Protein AF-A0ABD3AGR6-F1 (afdb_monomer_lite)

Radius of gyration: 18.85 Å; chains: 1; bounding box: 57×37×46 Å

Sequence (105 aa):
MLPLRSNEHASRLQMKLDVEKLFWHKCLKKVKIFKFEGAPIELQLVKCVLKSAILVDNLTIIRRGQLFLGNGEWEEYRIQPKVTRDQVRKRLIGHLPFFTRLTVL

Secondary structure (DSSP, 8-state):
------SSSSSSS-----TTS----SS--EEEEES----HHHHHHHHHHHHH-TT-SEEEEE---EEE-SSS-EEEPPPPP-S-HHHHHHHHHTTS-TT-EEEE-

Foldseek 3Di:
DDDPPPDDPPPPPPPVPPVPDDQQQPAAAEEEEEPDQADPVSLVVVLVVLSVCRDDHYYYHYDQQWDDPVPRDTDGDDDHRPADPVRSCVSCCVSDPVNHDYHYD

Structure (mmCIF, N/CA/C/O backbone):
data_AF-A0ABD3AGR6-F1
#
_entry.id   AF-A0ABD3AGR6-F1
#
loop_
_atom_site.group_PDB
_atom_site.id
_atom_site.type_symbol
_atom_site.label_atom_id
_atom_site.label_alt_id
_atom_site.label_comp_id
_atom_site.label_asym_id
_atom_site.label_entity_id
_atom_site.label_seq_id
_atom_site.pdbx_PDB_ins_code
_atom_site.Cartn_x
_atom_site.Cartn_y
_atom_site.Cartn_z
_atom_site.occupancy
_atom_site.B_iso_or_equiv
_atom_site.auth_seq_id
_atom_site.auth_comp_id
_atom_site.auth_asym_id
_atom_site.auth_atom_id
_atom_site.pdbx_PDB_model_num
ATOM 1 N N . MET A 1 1 ? -43.455 30.218 -22.548 1.00 40.47 1 MET A N 1
ATOM 2 C CA . MET A 1 1 ? -42.488 29.232 -23.076 1.00 40.47 1 MET A CA 1
ATOM 3 C C . MET A 1 1 ? -41.268 29.255 -22.173 1.00 40.47 1 MET A C 1
ATOM 5 O O . MET A 1 1 ? -40.693 30.317 -21.985 1.00 40.47 1 MET A O 1
ATOM 9 N N . LEU A 1 2 ? -40.982 28.134 -21.508 1.00 37.19 2 LEU A N 1
ATOM 10 C CA . LEU A 1 2 ? -39.885 28.000 -20.545 1.00 37.19 2 LEU A CA 1
ATOM 11 C C . LEU A 1 2 ? -38.527 27.930 -21.271 1.00 37.19 2 LEU A C 1
ATOM 13 O O . LEU A 1 2 ? -38.466 27.362 -22.362 1.00 37.19 2 LEU A O 1
ATOM 17 N N . PRO A 1 3 ? -37.453 28.490 -20.689 1.00 39.88 3 PRO A N 1
ATOM 18 C CA . PRO A 1 3 ? -36.146 28.564 -21.326 1.00 39.88 3 PRO A CA 1
ATOM 19 C C . PRO A 1 3 ? -35.417 27.215 -21.272 1.00 39.88 3 PRO A C 1
ATOM 21 O O . PRO A 1 3 ? -35.430 26.519 -20.254 1.00 39.88 3 PRO A O 1
ATOM 24 N N . LEU A 1 4 ? -34.739 26.877 -22.371 1.00 42.19 4 LEU A N 1
ATOM 25 C CA . LEU A 1 4 ? -33.797 25.764 -22.466 1.00 42.19 4 LEU A CA 1
ATOM 26 C C . LEU A 1 4 ? -32.597 26.045 -21.546 1.00 42.19 4 LEU A C 1
ATOM 28 O O . LEU A 1 4 ? -31.664 26.763 -21.899 1.00 42.19 4 LEU A O 1
ATOM 32 N N . ARG A 1 5 ? -32.650 25.498 -20.327 1.00 47.34 5 ARG A N 1
ATOM 33 C CA . ARG A 1 5 ? -31.501 25.389 -19.423 1.00 47.34 5 ARG A CA 1
ATOM 34 C C . ARG A 1 5 ? -30.508 24.395 -20.010 1.00 47.34 5 ARG A C 1
ATOM 36 O O . ARG A 1 5 ? -30.653 23.188 -19.846 1.00 47.34 5 ARG A O 1
ATOM 43 N N . SER A 1 6 ? -29.466 24.906 -20.637 1.00 48.38 6 SER A N 1
ATOM 44 C CA . SER A 1 6 ? -28.318 24.102 -21.039 1.00 48.38 6 SER A CA 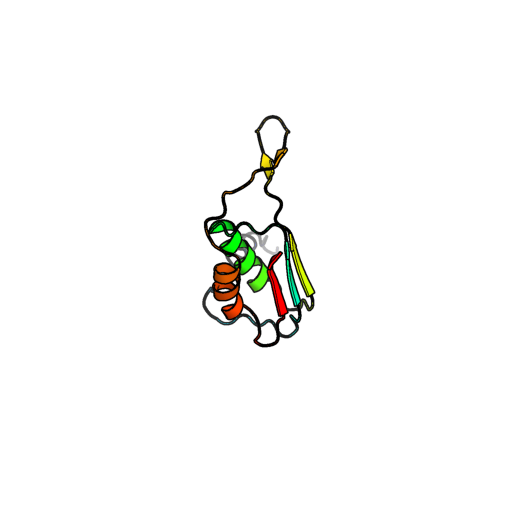1
ATOM 45 C C . SER A 1 6 ? -27.071 24.960 -20.936 1.00 48.38 6 SER A C 1
ATOM 47 O O . SER A 1 6 ? -26.704 25.599 -21.913 1.00 48.38 6 SER A O 1
ATOM 49 N N . ASN A 1 7 ? -26.487 25.031 -19.728 1.00 46.47 7 ASN A N 1
ATOM 50 C CA . ASN A 1 7 ? -25.054 25.307 -19.518 1.00 46.47 7 ASN A CA 1
ATOM 51 C C . ASN A 1 7 ? -24.569 25.215 -18.051 1.00 46.47 7 ASN A C 1
ATOM 53 O O . ASN A 1 7 ? -23.616 25.887 -17.676 1.00 46.47 7 ASN A O 1
ATOM 57 N N . GLU A 1 8 ? -25.152 24.361 -17.201 1.00 44.28 8 GLU A N 1
ATOM 58 C CA . GLU A 1 8 ? -24.665 24.199 -15.808 1.00 44.28 8 GLU A CA 1
ATOM 59 C C . GLU A 1 8 ? -23.957 22.861 -15.527 1.00 44.28 8 GLU A C 1
ATOM 61 O O . GLU A 1 8 ? -23.455 22.638 -14.425 1.00 44.28 8 GLU A O 1
ATOM 66 N N . HIS A 1 9 ? -23.849 21.963 -16.511 1.00 40.09 9 HIS A N 1
ATOM 67 C CA . HIS A 1 9 ? -23.346 20.605 -16.260 1.00 40.09 9 HIS A CA 1
ATOM 68 C C . HIS A 1 9 ? -21.849 20.386 -16.527 1.00 40.09 9 HIS A C 1
ATOM 70 O O . HIS A 1 9 ? -21.325 19.348 -16.132 1.00 40.09 9 HIS A O 1
ATOM 76 N N . ALA A 1 10 ? -21.127 21.354 -17.100 1.00 39.31 10 ALA A N 1
ATOM 77 C CA . ALA A 1 10 ? -19.693 21.201 -17.377 1.00 39.31 10 ALA A CA 1
ATOM 78 C C . ALA A 1 10 ? -18.765 21.709 -16.250 1.00 39.31 10 ALA A C 1
ATOM 80 O O . ALA A 1 10 ? -17.582 21.380 -16.236 1.00 39.31 10 ALA A O 1
ATOM 81 N N . SER A 1 11 ? -19.277 22.458 -15.264 1.00 39.16 11 SER A N 1
ATOM 82 C CA . SER A 1 11 ? -18.439 23.115 -14.240 1.00 39.16 11 SER A CA 1
ATOM 83 C C . SER A 1 11 ? -18.285 22.348 -12.918 1.00 39.16 11 SER A C 1
ATOM 85 O O . SER A 1 11 ? -17.645 22.852 -12.001 1.00 39.16 11 SER A O 1
ATOM 87 N N . ARG A 1 12 ? -18.836 21.130 -12.779 1.00 38.91 12 ARG A N 1
ATOM 88 C CA . ARG A 1 12 ? -18.855 20.393 -11.489 1.00 38.91 12 ARG A CA 1
ATOM 89 C C . ARG A 1 12 ? -17.820 19.271 -11.337 1.00 38.91 12 ARG A C 1
ATOM 91 O O . ARG A 1 12 ? -17.819 18.610 -10.306 1.00 38.91 12 ARG A O 1
ATOM 98 N N . LEU A 1 13 ? -16.919 19.069 -12.302 1.00 38.22 13 LEU A N 1
ATOM 99 C CA . LEU A 1 13 ? -15.890 18.012 -12.230 1.00 38.22 13 LEU A CA 1
ATOM 100 C C . LEU A 1 13 ? -14.484 18.494 -11.851 1.00 38.22 13 LEU A C 1
ATOM 102 O O . LEU A 1 13 ? -13.584 17.675 -11.699 1.00 38.22 13 LEU A O 1
ATOM 106 N N . GLN A 1 14 ? -14.294 19.787 -11.587 1.00 39.53 14 GLN A N 1
ATOM 107 C CA . GLN A 1 14 ? -13.135 20.252 -10.823 1.00 39.53 14 GLN A CA 1
ATOM 108 C C . GLN A 1 14 ? -13.485 20.280 -9.336 1.00 39.53 14 GLN A C 1
ATOM 110 O O . GLN A 1 14 ? -13.512 21.327 -8.691 1.00 39.53 14 GLN A O 1
ATOM 115 N N . MET A 1 15 ? -13.743 19.100 -8.768 1.00 36.66 15 MET A N 1
ATOM 116 C CA . MET A 1 15 ? -13.518 18.923 -7.339 1.00 36.66 15 MET A CA 1
ATOM 117 C C . MET A 1 15 ? -12.015 19.118 -7.138 1.00 36.66 15 MET A C 1
ATOM 119 O O . MET A 1 15 ? -11.219 18.211 -7.378 1.00 36.66 15 MET A O 1
ATOM 123 N N . LYS A 1 16 ? -11.623 20.340 -6.758 1.00 38.09 16 LYS A N 1
ATOM 124 C CA . LYS A 1 16 ? -10.354 20.592 -6.084 1.00 38.09 16 LYS A CA 1
ATOM 125 C C . LYS A 1 16 ? -10.299 19.581 -4.945 1.00 38.09 16 LYS A C 1
ATOM 127 O O . LYS A 1 16 ? -11.013 19.723 -3.957 1.00 38.09 16 LYS A O 1
ATOM 132 N N . LEU A 1 17 ? -9.529 18.516 -5.149 1.00 38.91 17 LEU A N 1
ATOM 133 C CA . LEU A 1 17 ? -9.108 17.603 -4.101 1.00 38.91 17 LEU A CA 1
ATOM 134 C C . LEU A 1 17 ? -8.359 18.476 -3.108 1.00 38.91 17 LEU A C 1
ATOM 136 O O . LEU A 1 17 ? -7.190 18.778 -3.311 1.00 38.91 17 LEU A O 1
ATOM 140 N N . ASP A 1 18 ? -9.076 18.969 -2.108 1.00 36.56 18 ASP A N 1
ATOM 141 C CA . ASP A 1 18 ? -8.518 19.735 -1.012 1.00 36.56 18 ASP A CA 1
ATOM 142 C C . ASP A 1 18 ? -7.598 18.774 -0.250 1.00 36.56 18 ASP A C 1
ATOM 144 O O . ASP A 1 18 ? -8.030 17.865 0.463 1.00 36.56 18 ASP A O 1
ATOM 148 N N . VAL A 1 19 ? -6.303 18.861 -0.560 1.00 42.81 19 VAL A N 1
ATOM 149 C CA . VAL A 1 19 ? -5.271 17.880 -0.196 1.00 42.81 19 VAL A CA 1
ATOM 150 C C . VAL A 1 19 ? -4.994 17.896 1.314 1.00 42.81 19 VAL A C 1
ATOM 152 O O . VAL A 1 19 ? -4.302 17.000 1.804 1.00 42.81 19 VAL A O 1
ATOM 155 N N . GLU A 1 20 ? -5.554 18.851 2.060 1.00 40.88 20 GLU A N 1
ATOM 156 C CA . GLU A 1 20 ? -5.036 19.247 3.370 1.00 40.88 20 GLU A CA 1
ATOM 157 C C . GLU A 1 20 ? -5.859 18.839 4.594 1.00 40.88 20 GLU A C 1
ATOM 159 O O . GLU A 1 20 ? -5.371 19.001 5.711 1.00 40.88 20 GLU A O 1
ATOM 164 N N . LYS A 1 21 ? -7.059 18.258 4.472 1.00 44.09 21 LYS A N 1
ATOM 165 C CA . LYS A 1 21 ? -7.876 17.977 5.671 1.00 44.09 21 LYS A CA 1
ATOM 166 C C . LYS A 1 21 ? -8.292 16.520 5.798 1.00 44.09 21 LYS A C 1
ATOM 168 O O . LYS A 1 21 ? -9.312 16.103 5.279 1.00 44.09 21 LYS A O 1
ATOM 173 N N . LEU A 1 22 ? -7.465 15.810 6.573 1.00 49.28 22 LEU A N 1
ATOM 174 C CA . LEU A 1 22 ? -7.698 14.550 7.284 1.00 49.28 22 LEU A CA 1
ATOM 175 C C . LEU A 1 22 ? -8.287 13.383 6.473 1.00 49.28 22 LEU A C 1
ATOM 177 O O . LEU A 1 22 ? -9.399 13.394 5.966 1.00 49.28 22 LEU A O 1
ATOM 181 N N . PHE A 1 23 ? -7.545 12.284 6.474 1.00 55.94 23 PHE A N 1
ATOM 182 C CA . PHE A 1 23 ? -8.004 10.974 6.038 1.00 55.94 23 PHE A CA 1
ATOM 183 C C . PHE A 1 23 ? -9.036 10.445 7.045 1.00 55.94 23 PHE A C 1
ATOM 185 O O . PHE A 1 23 ? -8.687 10.149 8.185 1.00 55.94 23 PHE A O 1
ATOM 192 N N . TRP A 1 24 ? -10.310 10.335 6.662 1.00 58.78 24 TRP A N 1
ATOM 193 C CA . TRP A 1 24 ? -11.388 9.881 7.558 1.00 58.78 24 TRP A CA 1
ATOM 194 C C . TRP A 1 24 ? -11.659 8.382 7.402 1.00 58.78 24 TRP A C 1
ATOM 196 O O . TRP A 1 24 ? -12.800 7.953 7.249 1.00 58.78 24 TRP A O 1
ATOM 206 N N . HIS A 1 25 ? -10.616 7.555 7.428 1.00 64.94 25 HIS A N 1
ATOM 207 C CA . HIS A 1 25 ? -10.805 6.106 7.470 1.00 64.94 25 HIS A CA 1
ATOM 208 C C . HIS A 1 25 ? -11.375 5.709 8.833 1.00 64.94 25 HIS A C 1
ATOM 210 O O . HIS A 1 25 ? -10.647 5.635 9.819 1.00 64.94 25 HIS A O 1
ATOM 216 N N . LYS A 1 26 ? -12.683 5.453 8.902 1.00 65.12 26 LYS A N 1
ATOM 217 C CA . LYS A 1 26 ? -13.340 5.033 10.153 1.00 65.12 26 LYS A CA 1
ATOM 218 C C . LYS A 1 26 ? -13.252 3.527 10.389 1.00 65.12 26 LYS A C 1
ATOM 220 O O . LYS A 1 26 ? -13.307 3.083 11.531 1.00 65.12 26 LYS A O 1
ATOM 225 N N . CYS A 1 27 ? -13.116 2.748 9.316 1.00 72.44 27 CYS A N 1
ATOM 226 C CA . CYS A 1 27 ? -13.301 1.297 9.362 1.00 72.44 27 CYS A CA 1
ATOM 227 C C . CYS A 1 27 ? -12.123 0.494 8.802 1.00 72.44 27 CYS A C 1
ATOM 229 O O . CYS A 1 27 ? -12.155 -0.729 8.900 1.00 72.44 27 CYS A O 1
ATOM 231 N N . LEU A 1 28 ? -11.097 1.144 8.241 1.00 81.00 28 LEU A N 1
ATOM 232 C CA . LEU A 1 28 ? -9.995 0.463 7.560 1.00 81.00 28 LEU A CA 1
ATOM 233 C C . LEU A 1 28 ? -9.125 -0.301 8.563 1.00 81.00 28 LEU A C 1
ATOM 235 O O . LEU A 1 28 ? -8.338 0.284 9.298 1.00 81.00 28 LEU A O 1
ATOM 239 N N . LYS A 1 29 ? -9.268 -1.625 8.601 1.00 83.69 29 LYS A N 1
ATOM 240 C CA . LYS A 1 29 ? -8.554 -2.511 9.532 1.00 83.69 29 LYS A CA 1
ATOM 241 C C . LYS A 1 29 ? -7.292 -3.090 8.910 1.00 83.69 29 LYS A C 1
ATOM 243 O O . LYS A 1 29 ? -6.314 -3.347 9.614 1.00 83.69 29 LYS A O 1
ATOM 248 N N . LYS A 1 30 ? -7.303 -3.327 7.596 1.00 86.19 30 LYS A N 1
ATOM 249 C CA . LYS A 1 30 ? -6.227 -4.052 6.916 1.00 86.19 30 LYS A CA 1
ATOM 250 C C . LYS A 1 30 ? -5.942 -3.493 5.534 1.00 86.19 30 LYS A C 1
ATOM 252 O O . LYS A 1 30 ? -6.846 -3.356 4.715 1.00 86.19 30 LYS A O 1
ATOM 257 N N . VAL A 1 31 ? -4.660 -3.275 5.257 1.00 86.75 31 VAL A N 1
ATOM 258 C CA . VAL A 1 31 ? -4.162 -2.936 3.922 1.00 86.75 31 VAL A CA 1
ATOM 259 C C . VAL A 1 31 ? -3.085 -3.937 3.530 1.00 86.75 31 VAL A C 1
ATOM 261 O O . VAL A 1 31 ? -2.079 -4.083 4.228 1.00 86.75 31 VAL A O 1
ATOM 264 N N . LYS A 1 32 ? -3.289 -4.628 2.408 1.00 88.69 32 LYS A N 1
ATOM 265 C CA . LYS A 1 32 ? -2.279 -5.479 1.774 1.00 88.69 32 LYS A CA 1
ATOM 266 C C . LYS A 1 32 ? -1.844 -4.849 0.461 1.00 88.69 32 LYS A C 1
ATOM 268 O O . LYS A 1 32 ? -2.690 -4.545 -0.371 1.00 88.69 32 LYS A O 1
ATOM 273 N N . ILE A 1 33 ? -0.544 -4.691 0.264 1.00 87.06 33 ILE A N 1
ATOM 274 C CA . ILE A 1 33 ? 0.021 -4.203 -0.994 1.00 87.06 33 ILE A CA 1
ATOM 275 C C . ILE A 1 33 ? 0.926 -5.295 -1.551 1.00 87.06 33 ILE A C 1
ATOM 277 O O . ILE A 1 33 ? 1.814 -5.757 -0.839 1.00 87.06 33 ILE A O 1
ATOM 281 N N . PHE A 1 34 ? 0.678 -5.711 -2.789 1.00 82.38 34 PHE A N 1
ATOM 282 C CA . PHE A 1 34 ? 1.405 -6.773 -3.478 1.00 82.38 34 PHE A CA 1
ATOM 283 C C . PHE A 1 34 ? 2.213 -6.226 -4.647 1.00 82.38 34 PHE A C 1
ATOM 285 O O . PHE A 1 34 ? 1.729 -5.352 -5.375 1.00 82.38 34 PHE A O 1
ATOM 292 N N . LYS A 1 35 ? 3.384 -6.836 -4.875 1.00 77.19 35 LYS A N 1
ATOM 293 C CA . LYS A 1 35 ? 4.292 -6.508 -5.988 1.00 77.19 35 LYS A CA 1
ATOM 294 C C . LYS A 1 35 ? 4.737 -5.040 -5.953 1.00 77.19 35 LYS A C 1
ATOM 296 O O . LYS A 1 35 ? 4.923 -4.430 -7.002 1.00 77.19 35 LYS A O 1
ATOM 301 N N . PHE A 1 36 ? 4.873 -4.484 -4.748 1.00 79.56 36 PHE A N 1
ATOM 302 C CA . PHE A 1 36 ? 5.232 -3.083 -4.568 1.00 79.56 36 PHE A CA 1
ATOM 303 C C . PHE A 1 36 ? 6.735 -2.878 -4.751 1.00 79.56 36 PHE A C 1
ATOM 305 O O . PHE A 1 36 ? 7.530 -3.463 -4.014 1.00 79.56 36 PHE A O 1
ATOM 312 N N . GLU A 1 37 ? 7.124 -2.035 -5.703 1.00 75.75 37 GLU A N 1
ATOM 313 C CA . GLU A 1 37 ? 8.529 -1.767 -6.039 1.00 75.75 37 GLU A CA 1
ATOM 314 C C . GLU A 1 37 ? 9.020 -0.443 -5.426 1.00 75.75 37 GLU A C 1
ATOM 316 O O . GLU A 1 37 ? 10.211 -0.158 -5.402 1.00 75.75 37 GLU A O 1
ATOM 321 N N . GLY A 1 38 ? 8.142 0.389 -4.865 1.00 70.38 38 GLY A N 1
ATOM 322 C CA . GLY A 1 38 ? 8.572 1.617 -4.191 1.00 70.38 38 GLY A CA 1
ATOM 323 C C . GLY A 1 38 ? 8.991 2.727 -5.142 1.00 70.38 38 GLY A C 1
ATOM 324 O O . GLY A 1 38 ? 9.698 3.655 -4.743 1.00 70.38 38 GLY A O 1
ATOM 325 N N . ALA A 1 39 ? 8.516 2.684 -6.384 1.00 79.12 39 ALA A N 1
ATOM 326 C CA . ALA A 1 39 ? 8.643 3.817 -7.285 1.00 79.12 39 ALA A CA 1
ATOM 327 C C . ALA A 1 39 ? 7.883 5.036 -6.710 1.00 79.12 39 ALA A C 1
ATOM 329 O O . ALA A 1 39 ? 6.794 4.874 -6.151 1.00 79.12 39 ALA A O 1
ATOM 330 N N . PRO A 1 40 ? 8.391 6.275 -6.855 1.00 77.75 40 PRO A N 1
ATOM 331 C CA . PRO A 1 40 ? 7.703 7.466 -6.346 1.00 77.75 40 PRO A CA 1
ATOM 332 C C . PRO A 1 40 ? 6.256 7.601 -6.840 1.00 77.75 40 PRO A C 1
ATOM 334 O O . PRO A 1 40 ? 5.371 7.953 -6.062 1.00 77.75 40 PRO A O 1
ATOM 337 N N . ILE A 1 41 ? 6.012 7.260 -8.109 1.00 78.56 41 ILE A N 1
ATOM 338 C CA . ILE A 1 41 ? 4.674 7.271 -8.709 1.00 78.56 41 ILE A CA 1
ATOM 339 C C . ILE A 1 41 ? 3.748 6.221 -8.087 1.00 78.56 41 ILE A C 1
ATOM 341 O O . ILE A 1 41 ? 2.586 6.498 -7.813 1.00 78.56 41 ILE A O 1
ATOM 345 N N . GLU A 1 42 ? 4.279 5.043 -7.769 1.00 77.06 42 GLU A N 1
ATOM 346 C CA . GLU A 1 42 ? 3.535 3.970 -7.115 1.00 77.06 42 GLU A CA 1
ATOM 347 C C . GLU A 1 42 ? 3.104 4.383 -5.705 1.00 77.06 42 GLU A C 1
ATOM 349 O O . GLU A 1 42 ? 1.963 4.173 -5.297 1.00 77.06 42 GLU A O 1
ATOM 354 N N . LEU A 1 43 ? 3.998 5.059 -4.978 1.00 81.12 43 LEU A N 1
ATOM 355 C CA . LEU A 1 43 ? 3.690 5.611 -3.666 1.00 81.12 43 LEU A CA 1
ATOM 356 C C . LEU A 1 43 ? 2.587 6.676 -3.742 1.00 81.12 43 LEU A C 1
ATOM 358 O O . LEU A 1 43 ? 1.710 6.699 -2.879 1.00 81.12 43 LEU A O 1
ATOM 362 N N . GLN A 1 44 ? 2.617 7.555 -4.748 1.00 81.50 44 GLN A N 1
ATOM 363 C CA . GLN A 1 44 ? 1.555 8.544 -4.946 1.00 81.50 44 GLN A CA 1
ATOM 364 C C . GLN A 1 44 ? 0.215 7.878 -5.263 1.00 81.50 44 GLN A C 1
ATOM 366 O O . GLN A 1 44 ? -0.787 8.224 -4.641 1.00 81.50 44 GLN A O 1
ATOM 371 N N . LEU A 1 45 ? 0.203 6.878 -6.146 1.00 82.19 45 LEU A N 1
ATOM 372 C CA . LEU A 1 45 ? -1.003 6.119 -6.476 1.00 82.19 45 LEU A CA 1
ATOM 373 C C . LEU A 1 45 ? -1.590 5.430 -5.244 1.00 82.19 45 LEU A C 1
ATOM 375 O O . LEU A 1 45 ? -2.782 5.569 -4.981 1.00 82.19 45 LEU A O 1
ATOM 379 N N . VAL A 1 46 ? -0.760 4.766 -4.434 1.00 85.06 46 VAL A N 1
ATOM 380 C CA . VAL A 1 46 ? -1.214 4.155 -3.177 1.00 85.06 46 VAL A CA 1
ATOM 381 C C . VAL A 1 46 ? -1.814 5.203 -2.245 1.00 85.06 46 VAL A C 1
ATOM 383 O O . VAL A 1 46 ? -2.882 4.969 -1.690 1.00 85.06 46 VAL A O 1
ATOM 386 N N . LYS A 1 47 ? -1.184 6.374 -2.093 1.00 83.69 47 LYS A N 1
ATOM 387 C CA . LYS A 1 47 ? -1.748 7.460 -1.278 1.00 83.69 47 LYS A CA 1
ATOM 388 C C . LYS A 1 47 ? -3.102 7.929 -1.807 1.00 83.69 47 LYS A C 1
ATOM 390 O O . LYS A 1 47 ? -3.994 8.162 -0.999 1.00 83.69 47 LYS A O 1
ATOM 395 N N . CYS A 1 48 ? -3.269 8.053 -3.122 1.00 82.00 48 CYS A N 1
ATOM 396 C CA . CYS A 1 48 ? -4.548 8.420 -3.731 1.00 82.00 48 CYS A CA 1
ATOM 397 C C . CYS A 1 48 ? -5.628 7.365 -3.464 1.00 82.00 48 CYS A C 1
ATOM 399 O O . CYS A 1 48 ? -6.711 7.713 -3.006 1.00 82.00 48 CYS A O 1
ATOM 401 N N . VAL A 1 49 ? -5.319 6.080 -3.668 1.00 82.75 49 VAL A N 1
ATOM 402 C CA . VAL A 1 49 ? -6.261 4.983 -3.390 1.00 82.75 49 VAL A CA 1
ATOM 403 C C . VAL A 1 49 ? -6.640 4.957 -1.913 1.00 82.75 49 VAL A C 1
ATOM 405 O O . VAL A 1 49 ? -7.819 4.832 -1.589 1.00 82.75 49 VAL A O 1
ATOM 408 N N . LEU A 1 5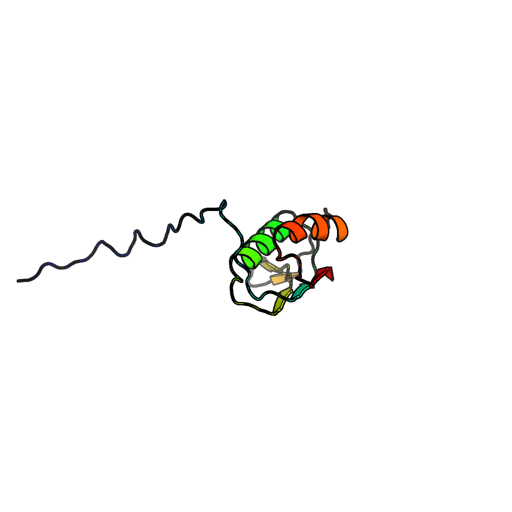0 ? -5.656 5.121 -1.021 1.00 80.81 50 LEU A N 1
ATOM 409 C CA . LEU A 1 50 ? -5.908 5.231 0.409 1.00 80.81 50 LEU A CA 1
ATOM 410 C C . LEU A 1 50 ? -6.853 6.395 0.679 1.00 80.81 50 LEU A C 1
ATOM 412 O O . LEU A 1 50 ? -7.917 6.131 1.200 1.00 80.81 50 LEU A O 1
ATOM 416 N N . LYS A 1 51 ? -6.580 7.622 0.210 1.00 76.69 51 LYS A N 1
ATOM 417 C CA . LYS A 1 51 ? -7.482 8.782 0.394 1.00 76.69 51 LYS A CA 1
ATOM 418 C C . LYS A 1 51 ? -8.940 8.508 0.008 1.00 76.69 51 LYS A C 1
ATOM 420 O O . LYS A 1 51 ? -9.842 9.006 0.674 1.00 76.69 51 LYS A O 1
ATOM 425 N N . SER A 1 52 ? -9.177 7.732 -1.047 1.00 72.75 52 SER A N 1
ATOM 426 C CA . SER A 1 52 ? -10.524 7.452 -1.555 1.00 72.75 52 SER A CA 1
ATOM 427 C C . SER A 1 52 ? -11.250 6.310 -0.824 1.00 72.75 52 SER A C 1
ATOM 429 O O . SER A 1 52 ? -12.475 6.226 -0.891 1.00 72.75 52 SER A O 1
ATOM 431 N N . ALA A 1 53 ? -10.542 5.439 -0.099 1.00 72.12 53 ALA A N 1
ATOM 432 C CA . ALA A 1 53 ? -11.095 4.224 0.513 1.00 72.12 53 ALA A CA 1
ATOM 433 C C . ALA A 1 53 ? -11.708 4.459 1.915 1.00 72.12 53 ALA A C 1
ATOM 435 O O . ALA A 1 53 ? -11.328 3.824 2.899 1.00 72.12 53 ALA A O 1
ATOM 436 N N . ILE A 1 54 ? -12.648 5.402 2.038 1.00 69.06 54 ILE A N 1
ATOM 437 C CA . ILE A 1 54 ? -13.157 5.906 3.334 1.00 69.06 54 ILE A CA 1
ATOM 438 C C . ILE A 1 54 ? -13.952 4.853 4.134 1.00 69.06 54 ILE A C 1
ATOM 440 O O . ILE A 1 54 ? -13.750 4.721 5.343 1.00 69.06 54 ILE A O 1
ATOM 444 N N . LEU A 1 55 ? -14.834 4.094 3.474 1.00 72.75 55 LEU A N 1
ATOM 445 C CA . LEU A 1 55 ? -15.760 3.130 4.102 1.00 72.75 55 LEU A CA 1
ATOM 446 C C . LEU A 1 55 ? -15.343 1.664 3.912 1.00 72.75 55 LEU A C 1
ATOM 448 O O . LEU A 1 55 ? -16.145 0.755 4.105 1.00 72.75 55 LEU A O 1
ATOM 452 N N . VAL A 1 56 ? -14.093 1.431 3.519 1.00 79.25 56 VAL A N 1
ATOM 453 C CA . VAL A 1 56 ? -13.563 0.087 3.287 1.00 79.25 56 VAL A CA 1
ATOM 454 C C . VAL A 1 56 ? -12.881 -0.408 4.554 1.00 79.25 56 VAL A C 1
ATOM 456 O O . VAL A 1 56 ? -12.124 0.318 5.194 1.00 79.25 56 VAL A O 1
ATOM 459 N N . ASP A 1 57 ? -13.134 -1.658 4.907 1.00 82.88 57 ASP A N 1
ATOM 460 C CA . ASP A 1 57 ? -12.554 -2.351 6.051 1.00 82.88 57 ASP A CA 1
ATOM 461 C C . ASP A 1 57 ? -11.279 -3.128 5.692 1.00 82.88 57 ASP A C 1
ATOM 463 O O . ASP A 1 57 ? -10.312 -3.135 6.463 1.00 82.88 57 ASP A O 1
ATOM 467 N N . ASN A 1 58 ? -11.237 -3.724 4.499 1.00 84.44 58 ASN A N 1
ATOM 468 C CA . ASN A 1 58 ? -10.081 -4.440 3.968 1.00 84.44 58 ASN A CA 1
ATOM 469 C C . ASN A 1 58 ? -9.735 -3.962 2.556 1.00 84.44 58 ASN A C 1
ATOM 471 O O . ASN A 1 58 ? -10.514 -4.135 1.623 1.00 84.44 58 ASN A O 1
ATOM 475 N N . LEU A 1 59 ? -8.527 -3.432 2.378 1.00 85.56 59 LEU A N 1
ATOM 476 C CA . LEU A 1 59 ? -8.041 -2.974 1.082 1.00 85.56 59 LEU A CA 1
ATOM 477 C C . LEU A 1 59 ? -6.871 -3.837 0.608 1.00 85.56 59 LEU A C 1
ATOM 479 O O . LEU A 1 59 ? -5.903 -4.063 1.337 1.00 85.56 59 LEU A O 1
ATOM 483 N N . THR A 1 60 ? -6.950 -4.299 -0.637 1.00 86.88 60 THR A N 1
ATOM 484 C CA . THR A 1 60 ? -5.849 -4.988 -1.312 1.00 86.88 60 THR A CA 1
ATOM 485 C C . THR A 1 60 ? -5.453 -4.207 -2.555 1.00 86.88 60 THR A C 1
ATOM 487 O O . THR A 1 60 ? -6.276 -3.993 -3.438 1.00 86.88 60 THR A O 1
ATOM 490 N N . ILE A 1 61 ? -4.192 -3.791 -2.625 1.00 83.88 61 ILE A N 1
ATOM 491 C CA . ILE A 1 61 ? -3.609 -3.088 -3.765 1.00 83.88 61 ILE A CA 1
ATOM 492 C C . ILE A 1 61 ? -2.619 -4.037 -4.432 1.00 83.88 61 ILE A C 1
ATOM 494 O O . ILE A 1 61 ? -1.728 -4.573 -3.776 1.00 83.88 61 ILE A O 1
ATOM 498 N N . ILE A 1 62 ? -2.776 -4.258 -5.732 1.00 80.69 62 ILE A N 1
ATOM 499 C CA . ILE A 1 62 ? -1.892 -5.123 -6.513 1.00 80.69 62 ILE A CA 1
ATOM 500 C C . ILE A 1 62 ? -1.307 -4.280 -7.632 1.00 80.69 62 ILE A C 1
ATOM 502 O O . ILE A 1 62 ? -2.046 -3.807 -8.496 1.00 80.69 62 ILE A O 1
ATOM 506 N N . ARG A 1 63 ? 0.014 -4.108 -7.641 1.00 75.44 63 ARG A N 1
ATOM 507 C CA . ARG A 1 63 ? 0.677 -3.445 -8.758 1.00 75.44 63 ARG A CA 1
ATOM 508 C C . ARG A 1 63 ? 0.750 -4.400 -9.948 1.00 75.44 63 ARG A C 1
ATOM 510 O O . ARG A 1 63 ? 1.294 -5.502 -9.856 1.00 75.44 63 ARG A O 1
ATOM 517 N N . ARG A 1 64 ? 0.207 -3.956 -11.081 1.00 74.44 64 ARG A N 1
ATOM 518 C CA . ARG A 1 64 ? 0.400 -4.561 -12.402 1.00 74.44 64 ARG A CA 1
ATOM 519 C C . ARG A 1 64 ? 1.135 -3.535 -13.256 1.00 74.44 64 ARG A C 1
ATOM 521 O O . ARG A 1 64 ? 0.536 -2.560 -13.691 1.00 74.44 64 ARG A O 1
ATOM 528 N N . GLY A 1 65 ? 2.446 -3.704 -13.405 1.00 69.88 65 GLY A N 1
ATOM 529 C CA . GLY A 1 65 ? 3.233 -2.878 -14.314 1.00 69.88 65 GLY A CA 1
ATOM 530 C C . GLY A 1 65 ? 3.054 -3.426 -15.716 1.00 69.88 65 GLY A C 1
ATOM 531 O O . GLY A 1 65 ? 3.631 -4.460 -16.021 1.00 69.88 65 GLY A O 1
ATOM 532 N N . GLN A 1 66 ? 2.223 -2.785 -16.531 1.00 75.69 66 GLN A N 1
ATOM 533 C CA . GLN A 1 66 ? 2.076 -3.134 -17.940 1.00 75.69 66 GLN A CA 1
ATOM 534 C C . GLN A 1 66 ? 2.414 -1.911 -18.787 1.00 75.69 66 GLN A C 1
ATOM 536 O O . GLN A 1 66 ? 1.896 -0.823 -18.531 1.00 75.69 66 GLN A O 1
ATOM 541 N N . LEU A 1 67 ? 3.305 -2.085 -19.758 1.00 76.50 67 LEU A N 1
ATOM 542 C CA . LEU A 1 67 ? 3.639 -1.079 -20.757 1.00 76.50 67 LEU A CA 1
ATOM 543 C C . LEU A 1 67 ? 2.884 -1.417 -22.039 1.00 76.50 67 LEU A C 1
ATOM 545 O O . LEU A 1 67 ? 2.997 -2.533 -22.539 1.00 76.50 67 LEU A O 1
ATOM 549 N N . PHE A 1 68 ? 2.110 -0.465 -22.554 1.00 79.62 68 PHE A N 1
ATOM 550 C CA . PHE A 1 68 ? 1.490 -0.609 -23.865 1.00 79.62 68 PHE A CA 1
ATOM 551 C C . PHE A 1 68 ? 2.524 -0.296 -24.944 1.00 79.62 68 PHE A C 1
ATOM 553 O O . PHE A 1 68 ? 3.057 0.814 -24.976 1.00 79.62 68 PHE A O 1
ATOM 560 N N . LEU A 1 69 ? 2.801 -1.261 -25.820 1.00 83.62 69 LEU A N 1
ATOM 561 C CA . LEU A 1 69 ? 3.853 -1.148 -26.836 1.00 83.62 69 LEU A CA 1
ATOM 562 C C . LEU A 1 69 ? 3.393 -0.420 -28.113 1.00 83.62 69 LEU A C 1
ATOM 564 O O . LEU A 1 69 ? 4.193 -0.176 -29.011 1.00 83.62 69 LEU A O 1
ATOM 568 N N . GLY A 1 70 ? 2.110 -0.055 -28.211 1.00 79.00 70 GLY A N 1
ATOM 569 C CA . GLY A 1 70 ? 1.550 0.652 -29.371 1.00 79.00 70 GLY A CA 1
ATOM 570 C C . GLY A 1 70 ? 1.134 -0.253 -30.536 1.00 79.00 70 GLY A C 1
ATOM 571 O O . GLY A 1 70 ? 0.440 0.206 -31.437 1.00 79.00 70 GLY A O 1
ATOM 572 N N . ASN A 1 71 ? 1.481 -1.540 -30.496 1.00 89.62 71 ASN A N 1
ATOM 573 C CA . ASN A 1 71 ? 1.115 -2.570 -31.479 1.00 89.62 71 ASN A CA 1
ATOM 574 C C . ASN A 1 71 ? -0.073 -3.451 -31.029 1.00 89.62 71 ASN A C 1
ATOM 576 O O . ASN A 1 71 ? -0.304 -4.514 -31.595 1.00 89.62 71 ASN A O 1
ATOM 580 N N . GLY A 1 72 ? -0.8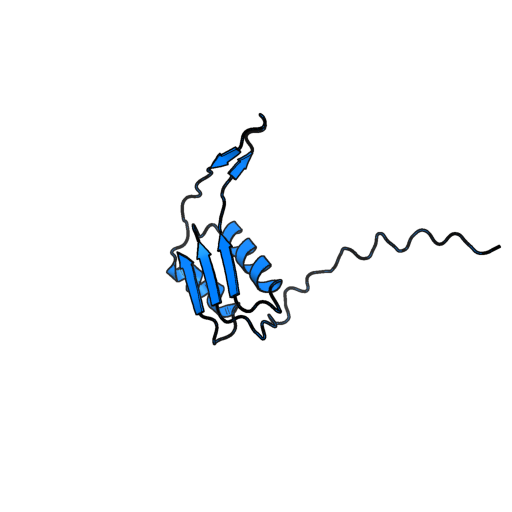17 -3.034 -29.998 1.00 84.81 72 GLY A N 1
ATOM 581 C CA . GLY A 1 72 ? -1.870 -3.849 -29.381 1.00 84.81 72 GLY A CA 1
ATOM 582 C C . GLY A 1 72 ? -1.373 -4.780 -28.269 1.00 84.81 72 GLY A C 1
ATOM 583 O O . GLY A 1 72 ? -2.195 -5.374 -27.573 1.00 84.81 72 GLY A O 1
ATOM 584 N N . GLU A 1 73 ? -0.058 -4.869 -28.050 1.00 88.12 73 GLU A N 1
ATOM 585 C CA . GLU A 1 73 ? 0.541 -5.719 -27.023 1.00 88.12 73 GLU A CA 1
ATOM 586 C C . GLU A 1 73 ? 0.831 -4.954 -25.726 1.00 88.12 73 GLU A C 1
ATOM 588 O O . GLU A 1 73 ? 1.065 -3.739 -25.700 1.00 88.12 73 GLU A O 1
ATOM 593 N N . TRP A 1 74 ? 0.821 -5.712 -24.631 1.00 85.25 74 TRP A N 1
ATOM 594 C CA . TRP A 1 74 ? 1.160 -5.250 -23.292 1.00 85.25 74 TRP A CA 1
ATOM 595 C C . TRP A 1 74 ? 2.311 -6.086 -22.753 1.00 85.25 74 TRP A C 1
ATOM 597 O O . TRP A 1 74 ? 2.205 -7.310 -22.692 1.00 85.25 74 TRP A O 1
ATOM 607 N N . GLU A 1 75 ? 3.372 -5.434 -22.295 1.00 82.00 75 GLU A N 1
ATOM 608 C CA . GLU A 1 75 ? 4.527 -6.109 -21.704 1.00 82.00 75 GLU A CA 1
ATOM 609 C C . GLU A 1 75 ? 4.612 -5.844 -20.198 1.00 82.00 75 GLU A C 1
ATOM 611 O O . GLU A 1 75 ? 4.278 -4.752 -19.731 1.00 82.00 75 GLU A O 1
ATOM 616 N N . GLU A 1 76 ? 5.044 -6.837 -19.411 1.00 78.19 76 GLU A N 1
ATOM 617 C CA . GLU A 1 76 ? 5.242 -6.647 -17.972 1.00 78.19 76 GLU A CA 1
ATOM 618 C C . GLU A 1 76 ? 6.450 -5.728 -17.731 1.00 78.19 76 GLU A C 1
ATOM 620 O O . GLU A 1 76 ? 7.606 -6.110 -17.896 1.00 78.19 76 GLU A O 1
ATOM 625 N N . TYR A 1 77 ? 6.179 -4.501 -17.299 1.00 72.56 77 TYR A N 1
ATOM 626 C CA . TYR A 1 77 ? 7.204 -3.509 -17.016 1.00 72.56 77 TYR A CA 1
ATOM 627 C C . TYR A 1 77 ? 7.633 -3.590 -15.554 1.00 72.56 77 TYR A C 1
ATOM 629 O O . TYR A 1 77 ? 6.841 -3.330 -14.641 1.00 72.56 77 TYR A O 1
ATOM 637 N N . ARG A 1 78 ? 8.906 -3.909 -15.310 1.00 68.50 78 ARG A N 1
ATOM 638 C CA . ARG A 1 78 ? 9.505 -3.898 -13.968 1.00 68.50 78 ARG A CA 1
ATOM 639 C C . ARG A 1 78 ? 10.208 -2.567 -13.727 1.00 68.50 78 ARG A C 1
ATOM 641 O O . ARG A 1 78 ? 11.087 -2.178 -14.488 1.00 68.50 78 ARG A O 1
ATOM 648 N N . ILE A 1 79 ? 9.828 -1.873 -12.658 1.00 66.56 79 ILE A N 1
ATOM 649 C CA . ILE A 1 79 ? 10.502 -0.655 -12.215 1.00 66.56 79 ILE A CA 1
ATOM 650 C C . ILE A 1 79 ? 11.566 -1.083 -11.210 1.00 66.56 79 ILE A C 1
ATOM 652 O O . ILE A 1 79 ? 11.301 -1.846 -10.282 1.00 66.56 79 ILE A O 1
ATOM 656 N N . GLN A 1 80 ? 12.791 -0.586 -11.373 1.00 65.88 80 GLN A N 1
ATOM 657 C CA . GLN A 1 80 ? 13.813 -0.834 -10.365 1.00 65.88 80 GLN A CA 1
ATOM 658 C C . GLN A 1 80 ? 13.413 -0.166 -9.041 1.00 65.88 80 GLN A C 1
ATOM 660 O O . GLN A 1 80 ? 13.124 1.040 -9.027 1.00 65.88 80 GLN A O 1
ATOM 665 N N . PRO A 1 81 ? 13.397 -0.916 -7.927 1.00 64.25 81 PRO A N 1
ATOM 666 C CA . PRO A 1 81 ? 12.968 -0.376 -6.655 1.00 64.25 81 PRO A CA 1
ATOM 667 C C . PRO A 1 81 ? 13.955 0.682 -6.161 1.00 64.25 81 PRO A C 1
ATOM 669 O O . PRO A 1 81 ? 15.131 0.403 -5.947 1.00 64.25 81 PRO A O 1
ATOM 672 N N . LYS A 1 82 ? 13.471 1.913 -5.962 1.00 69.56 82 LYS A N 1
ATOM 673 C CA . LYS A 1 82 ? 14.273 3.027 -5.414 1.00 69.56 82 LYS A CA 1
ATOM 674 C C . LYS A 1 82 ? 14.106 3.205 -3.905 1.00 69.56 82 LYS A C 1
ATOM 676 O O . LYS A 1 82 ? 14.813 4.004 -3.300 1.00 69.56 82 LYS A O 1
ATOM 681 N N . VAL A 1 83 ? 13.131 2.521 -3.308 1.00 74.50 83 VAL A N 1
ATOM 682 C CA . VAL A 1 83 ? 12.704 2.727 -1.920 1.00 74.50 83 VAL A CA 1
ATOM 683 C C . VAL A 1 83 ? 12.475 1.366 -1.273 1.00 74.50 83 VAL A C 1
ATOM 685 O O . VAL A 1 83 ? 11.789 0.514 -1.833 1.00 74.50 83 VAL A O 1
ATOM 688 N N . THR A 1 84 ? 13.041 1.146 -0.087 1.00 81.00 84 THR A N 1
ATOM 689 C CA . THR A 1 84 ? 12.915 -0.141 0.616 1.00 81.00 84 THR A CA 1
ATOM 690 C C . THR A 1 84 ? 11.518 -0.320 1.213 1.00 81.00 84 THR A C 1
ATOM 692 O O . THR A 1 84 ? 10.852 0.655 1.564 1.00 81.00 84 THR A O 1
ATOM 695 N N . ARG A 1 85 ? 11.071 -1.570 1.415 1.00 82.06 85 ARG A N 1
ATOM 696 C CA . ARG A 1 85 ? 9.761 -1.873 2.036 1.00 82.06 85 ARG A CA 1
ATOM 697 C C . ARG A 1 85 ? 9.544 -1.141 3.371 1.00 82.06 85 ARG A C 1
ATOM 699 O O . ARG A 1 85 ? 8.434 -0.693 3.651 1.00 82.06 85 ARG A O 1
ATOM 706 N N . ASP A 1 86 ? 10.588 -0.961 4.177 1.00 83.50 86 ASP A N 1
ATOM 707 C CA . ASP A 1 86 ? 10.489 -0.233 5.448 1.00 83.50 86 ASP A CA 1
ATOM 708 C C . ASP A 1 86 ? 10.314 1.274 5.266 1.00 83.50 86 ASP A C 1
ATOM 710 O O . ASP A 1 86 ? 9.536 1.900 5.988 1.00 83.50 86 ASP A O 1
ATOM 714 N N . GLN A 1 87 ? 10.970 1.869 4.268 1.00 83.38 87 GLN A N 1
ATOM 715 C CA . GLN A 1 87 ? 10.738 3.268 3.911 1.00 83.38 87 GLN A CA 1
ATOM 716 C C . GLN A 1 87 ? 9.299 3.480 3.418 1.00 83.38 87 GLN A C 1
ATOM 718 O O . GLN A 1 87 ? 8.683 4.498 3.734 1.00 83.38 87 GLN A O 1
ATOM 723 N N . VAL A 1 88 ? 8.728 2.505 2.708 1.00 81.38 88 VAL A N 1
ATOM 724 C CA . VAL A 1 88 ? 7.320 2.523 2.286 1.00 81.38 88 VAL A CA 1
ATOM 725 C C . VAL A 1 88 ? 6.393 2.496 3.495 1.00 81.38 88 VAL A C 1
ATOM 727 O O . VAL A 1 88 ? 5.521 3.354 3.607 1.00 81.38 88 VAL A O 1
ATOM 730 N N . ARG A 1 89 ? 6.617 1.573 4.439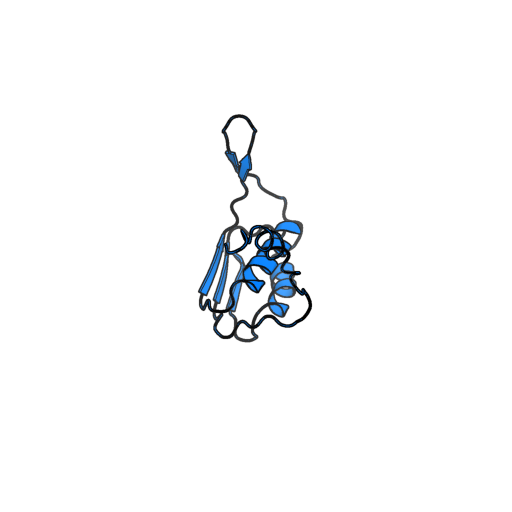 1.00 85.44 89 ARG A N 1
ATOM 731 C CA . ARG A 1 89 ? 5.845 1.505 5.690 1.00 85.44 89 ARG A CA 1
ATOM 732 C C . ARG A 1 89 ? 5.877 2.836 6.435 1.00 85.44 89 ARG A C 1
ATOM 734 O O . ARG A 1 89 ? 4.817 3.375 6.737 1.00 85.44 89 ARG A O 1
ATOM 741 N N . LYS A 1 90 ? 7.067 3.409 6.647 1.00 85.94 90 LYS A N 1
ATOM 742 C CA . LYS A 1 90 ? 7.236 4.713 7.317 1.00 85.94 90 LYS A CA 1
ATOM 743 C C . LYS A 1 90 ? 6.477 5.839 6.610 1.00 85.94 90 LYS A C 1
ATOM 745 O O . LYS A 1 90 ? 5.892 6.687 7.270 1.00 85.94 90 LYS A O 1
ATOM 750 N N . ARG A 1 91 ? 6.455 5.844 5.273 1.00 83.56 91 ARG A N 1
ATOM 751 C CA . ARG A 1 91 ? 5.759 6.873 4.483 1.00 83.56 91 ARG A CA 1
ATOM 752 C C . ARG A 1 91 ? 4.246 6.686 4.419 1.00 83.56 91 ARG A C 1
ATOM 754 O O . ARG A 1 91 ? 3.550 7.667 4.184 1.00 83.56 91 ARG A O 1
ATOM 761 N N . LEU A 1 92 ? 3.746 5.459 4.565 1.00 83.19 92 LEU A N 1
ATOM 762 C CA . LEU A 1 92 ? 2.317 5.146 4.486 1.00 83.19 92 LEU A CA 1
ATOM 763 C C . LEU A 1 92 ? 1.622 5.141 5.847 1.00 83.19 92 LEU A C 1
ATOM 765 O O . LEU A 1 92 ? 0.427 5.403 5.894 1.00 83.19 92 LEU A O 1
ATOM 769 N N . ILE A 1 93 ? 2.336 4.887 6.946 1.00 82.94 93 ILE A N 1
ATOM 770 C CA 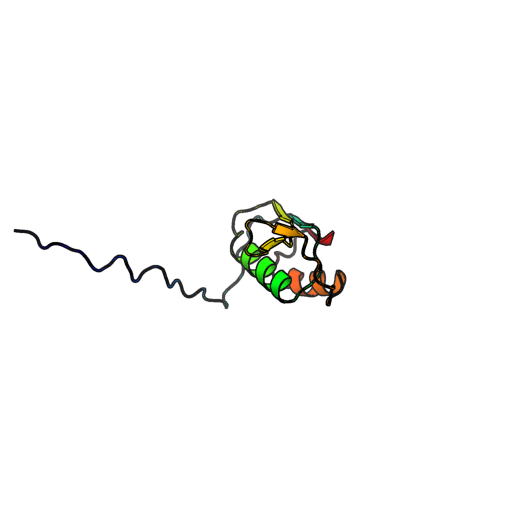. ILE A 1 93 ? 1.722 4.770 8.277 1.00 82.94 93 ILE A CA 1
ATOM 771 C C . ILE A 1 93 ? 1.019 6.062 8.719 1.00 82.94 93 ILE A C 1
ATOM 773 O O . ILE A 1 93 ? -0.049 5.997 9.310 1.00 82.94 93 ILE A O 1
ATOM 777 N N . GLY A 1 94 ? 1.547 7.231 8.333 1.00 78.62 94 GLY A N 1
ATOM 778 C CA . GLY A 1 94 ? 0.908 8.531 8.581 1.00 78.62 94 GLY A CA 1
ATOM 779 C C . GLY A 1 94 ? -0.354 8.794 7.747 1.00 78.62 94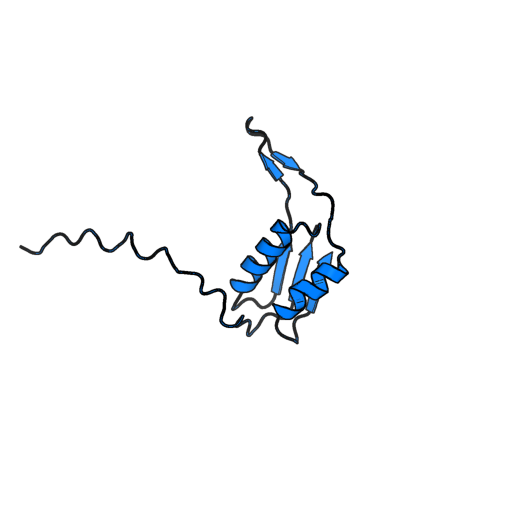 GLY A C 1
ATOM 780 O O . GLY A 1 94 ? -1.003 9.818 7.925 1.00 78.62 94 GLY A O 1
ATOM 781 N N . HIS A 1 95 ? -0.698 7.890 6.828 1.00 77.50 95 HIS A N 1
ATOM 782 C CA . HIS A 1 95 ? -1.902 7.952 5.996 1.00 77.50 95 HIS A CA 1
ATOM 783 C C . HIS A 1 95 ? -2.955 6.911 6.397 1.00 77.50 95 HIS A C 1
ATOM 785 O O . HIS A 1 95 ? -3.973 6.785 5.721 1.00 77.50 95 HIS A O 1
ATOM 791 N N . LEU A 1 96 ? -2.718 6.154 7.470 1.00 80.44 96 LEU A N 1
ATOM 792 C CA . LEU A 1 96 ? -3.606 5.097 7.941 1.00 80.44 96 LEU A CA 1
ATOM 793 C C . LEU A 1 96 ? -4.052 5.382 9.383 1.00 80.44 96 LEU A C 1
ATOM 795 O O . LEU A 1 96 ? -3.275 5.938 10.161 1.00 80.44 96 LEU A O 1
ATOM 799 N N . PRO A 1 97 ? -5.268 4.972 9.783 1.00 79.06 97 PRO A N 1
ATOM 800 C CA . PRO A 1 97 ? -5.650 4.935 11.192 1.00 79.06 97 PRO A CA 1
ATOM 801 C C . PRO A 1 97 ? -4.654 4.133 12.028 1.00 79.06 97 PRO A C 1
ATOM 803 O O . PRO A 1 97 ? -4.138 3.118 11.556 1.00 79.06 97 PRO A O 1
ATOM 806 N N . PHE A 1 98 ? -4.452 4.525 13.289 1.00 80.12 98 PHE A N 1
ATOM 807 C CA . PHE A 1 98 ? -3.454 3.913 14.179 1.00 80.12 98 PHE A CA 1
ATOM 808 C C . PHE A 1 98 ? -3.621 2.392 14.354 1.00 80.12 98 PHE A C 1
ATOM 810 O O . PHE A 1 98 ? -2.644 1.679 14.559 1.00 80.12 98 PHE A O 1
ATOM 817 N N . PHE A 1 99 ? -4.853 1.887 14.257 1.00 79.56 99 PHE A N 1
ATOM 818 C CA . PHE A 1 99 ? -5.188 0.467 14.399 1.00 79.56 99 PHE A CA 1
ATOM 819 C C . PHE A 1 99 ? -5.048 -0.332 13.092 1.00 79.56 99 PHE A C 1
ATOM 821 O O . PHE A 1 99 ? -5.301 -1.537 13.069 1.00 79.56 99 PHE A O 1
ATOM 828 N N . THR A 1 100 ? -4.678 0.316 11.986 1.00 83.25 100 THR A N 1
ATOM 829 C CA . THR A 1 100 ? -4.631 -0.329 10.672 1.00 83.25 100 THR A CA 1
ATOM 830 C C . THR A 1 100 ? -3.397 -1.203 10.546 1.00 83.25 100 THR A C 1
ATOM 832 O O . THR A 1 100 ? -2.261 -0.732 10.625 1.00 83.25 100 THR A O 1
ATOM 835 N N . ARG A 1 101 ? -3.597 -2.483 10.230 1.00 87.06 101 ARG A N 1
ATOM 836 C CA . ARG A 1 101 ? -2.490 -3.383 9.906 1.00 87.06 101 ARG A CA 1
ATOM 837 C C . ARG A 1 101 ? -2.069 -3.201 8.446 1.00 87.06 101 ARG A C 1
ATOM 839 O O . ARG A 1 101 ? -2.749 -3.680 7.537 1.00 87.06 101 ARG A O 1
ATOM 846 N N . LEU A 1 102 ? -0.923 -2.555 8.229 1.00 86.44 102 LEU A N 1
ATOM 847 C CA . LEU A 1 102 ? -0.273 -2.445 6.919 1.00 86.44 102 LEU A CA 1
ATOM 848 C C . LEU A 1 102 ? 0.643 -3.648 6.661 1.00 86.44 102 LEU A C 1
ATOM 850 O O . LEU A 1 102 ? 1.490 -3.997 7.481 1.00 86.44 102 LEU A O 1
ATOM 854 N N . THR A 1 103 ? 0.506 -4.283 5.501 1.00 86.81 103 THR A N 1
ATOM 855 C CA . THR A 1 103 ? 1.396 -5.358 5.047 1.00 86.81 103 THR A CA 1
ATOM 856 C C . THR A 1 103 ? 1.825 -5.093 3.605 1.00 86.81 103 THR A C 1
ATOM 858 O O . THR A 1 103 ? 0.983 -4.992 2.718 1.00 86.81 103 THR A O 1
ATOM 861 N N . VAL A 1 104 ? 3.136 -4.967 3.385 1.00 83.06 104 VAL A N 1
ATOM 862 C CA . VAL A 1 104 ? 3.762 -4.776 2.065 1.00 83.06 104 VAL A CA 1
ATOM 863 C C . VAL A 1 104 ? 4.492 -6.072 1.706 1.00 83.06 104 VAL A C 1
ATOM 865 O O . VAL A 1 104 ? 5.361 -6.489 2.479 1.00 83.06 104 VAL A O 1
ATOM 868 N N . LEU A 1 105 ? 4.099 -6.703 0.595 1.00 78.94 105 LEU A N 1
ATOM 869 C CA . LEU A 1 105 ? 4.554 -8.014 0.113 1.00 78.94 105 LEU A CA 1
ATOM 870 C C . LEU A 1 105 ? 5.266 -7.875 -1.236 1.00 78.94 105 LEU A C 1
ATOM 872 O O . LEU A 1 105 ? 4.648 -7.357 -2.195 1.00 78.94 105 LEU A O 1
#

Organism: NCBI:txid153742

pLDDT: mean 71.05, std 16.59, range [36.56, 89.62]